Protein AF-A0A963HZ94-F1 (afdb_monomer_lite)

pLDDT: mean 94.1, std 5.84, range [63.47, 97.75]

Radius of gyration: 14.74 Å; chains: 1; bounding box: 34×18×38 Å

Secondary structure (DSSP, 8-state):
-GGGHHIIIIIHHHTTS-GGGTTSSSHHHHHHHHHHHHHHHHHHHHHHHHHHHTT-

Foldseek 3Di:
DVVCQCVQDPVCVVVVCHHCSVNPPDSVVVNVVSVVVVVVVVVVVVVVVVVVVVVD

Structure (mmCIF, N/CA/C/O backbone):
data_AF-A0A963HZ94-F1
#
_e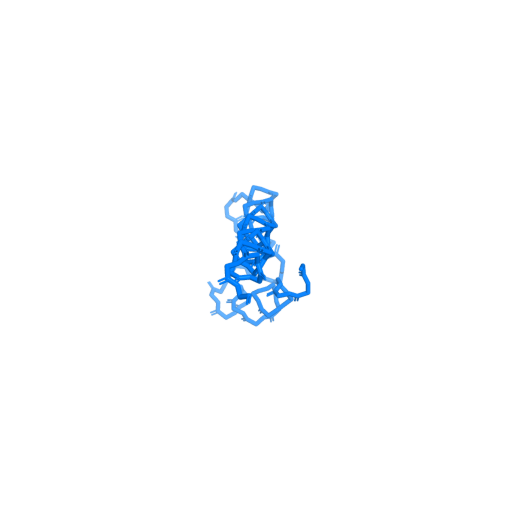ntry.id   AF-A0A963HZ94-F1
#
loop_
_atom_site.group_PDB
_atom_site.id
_atom_site.type_symbol
_atom_site.label_atom_id
_atom_site.label_alt_id
_atom_site.label_comp_id
_atom_site.label_asym_id
_atom_site.label_entity_id
_atom_site.label_seq_id
_atom_site.pdbx_PDB_ins_code
_atom_site.Cartn_x
_atom_site.Cartn_y
_atom_site.Cartn_z
_atom_site.occupancy
_atom_site.B_iso_or_equiv
_atom_site.auth_seq_id
_atom_site.auth_comp_id
_atom_site.auth_asym_id
_atom_site.auth_atom_id
_atom_site.pdbx_PDB_model_num
ATOM 1 N N . MET A 1 1 ? -2.849 2.319 -10.605 1.00 73.00 1 MET A N 1
ATOM 2 C CA . MET A 1 1 ? -3.822 2.885 -9.638 1.00 73.00 1 MET A CA 1
ATOM 3 C C . MET A 1 1 ? -5.046 2.001 -9.422 1.00 73.00 1 MET A C 1
ATOM 5 O O . MET A 1 1 ? -5.500 1.916 -8.291 1.00 73.00 1 MET A O 1
ATOM 9 N N . ALA A 1 2 ? -5.540 1.272 -10.434 1.00 88.44 2 ALA A N 1
ATOM 10 C CA . ALA A 1 2 ? -6.620 0.286 -10.251 1.00 88.44 2 ALA A CA 1
ATOM 11 C C . ALA A 1 2 ? -6.317 -0.803 -9.195 1.00 88.44 2 ALA A C 1
ATOM 13 O O . ALA A 1 2 ? -7.224 -1.329 -8.560 1.00 88.44 2 ALA A O 1
ATOM 14 N N . THR A 1 3 ? -5.037 -1.085 -8.935 1.00 91.19 3 THR A N 1
ATOM 15 C CA . THR A 1 3 ? -4.560 -2.032 -7.910 1.00 91.19 3 THR A CA 1
ATOM 16 C C . THR A 1 3 ? -5.036 -1.721 -6.490 1.00 91.19 3 THR A C 1
ATOM 18 O O . THR A 1 3 ? -4.988 -2.597 -5.636 1.00 91.19 3 THR A O 1
ATOM 21 N N . ILE A 1 4 ? -5.502 -0.496 -6.224 1.00 93.56 4 ILE A N 1
ATOM 22 C CA . ILE A 1 4 ? -5.985 -0.070 -4.905 1.00 93.56 4 ILE A CA 1
ATOM 23 C C . ILE A 1 4 ? -7.405 -0.555 -4.593 1.00 93.56 4 ILE A C 1
ATOM 25 O O . ILE A 1 4 ? -7.805 -0.569 -3.429 1.00 93.56 4 ILE A O 1
ATOM 29 N N . LEU A 1 5 ? -8.161 -0.957 -5.621 1.00 94.00 5 LEU A N 1
ATOM 30 C CA . LEU A 1 5 ? -9.565 -1.344 -5.488 1.00 94.00 5 LEU A CA 1
ATOM 31 C C . LEU A 1 5 ? -9.718 -2.589 -4.606 1.00 94.00 5 LEU A C 1
ATOM 33 O O . LEU A 1 5 ? -10.536 -2.595 -3.691 1.00 94.00 5 LEU A O 1
ATOM 37 N N . VAL A 1 6 ? -8.885 -3.611 -4.814 1.00 95.31 6 VAL A N 1
ATOM 38 C CA . VAL A 1 6 ? -8.910 -4.832 -3.992 1.00 95.31 6 VAL A CA 1
ATOM 39 C C . VAL A 1 6 ? -8.630 -4.517 -2.513 1.00 95.31 6 VAL A C 1
ATOM 41 O O . VAL A 1 6 ? -9.436 -4.907 -1.665 1.00 95.31 6 VAL A O 1
ATOM 44 N N . PRO A 1 7 ? -7.576 -3.754 -2.161 1.00 92.75 7 PRO A N 1
ATOM 45 C CA . PRO A 1 7 ? -7.397 -3.257 -0.807 1.00 92.75 7 PRO A CA 1
ATOM 46 C C . PRO A 1 7 ? -8.621 -2.534 -0.252 1.00 92.75 7 PRO A C 1
ATOM 48 O O . PRO A 1 7 ? -9.059 -2.854 0.844 1.00 92.75 7 PRO A O 1
ATOM 51 N N . TRP A 1 8 ? -9.195 -1.579 -0.983 1.00 95.12 8 TRP A N 1
ATOM 52 C CA . TRP A 1 8 ? -10.264 -0.722 -0.463 1.00 95.12 8 TRP A CA 1
ATOM 53 C C . TRP A 1 8 ? -11.614 -1.409 -0.275 1.00 95.12 8 TRP A C 1
ATOM 55 O O . TRP A 1 8 ? -12.380 -0.976 0.589 1.00 95.12 8 TRP A O 1
ATOM 65 N N . PHE A 1 9 ? -11.901 -2.455 -1.048 1.00 96.25 9 PHE A N 1
ATOM 66 C CA . PHE A 1 9 ? -13.200 -3.132 -1.032 1.00 96.25 9 PHE A CA 1
ATOM 67 C C . PHE A 1 9 ? -13.173 -4.550 -0.461 1.00 96.25 9 PHE A C 1
ATOM 69 O O . PHE A 1 9 ? -14.219 -5.037 -0.046 1.00 96.25 9 PHE A O 1
ATOM 76 N N . VAL A 1 10 ? -12.013 -5.207 -0.413 1.00 96.00 10 VAL A N 1
ATOM 77 C CA . VAL A 1 10 ? -11.897 -6.584 0.092 1.00 96.00 10 VAL A CA 1
ATOM 78 C C . VAL A 1 10 ? -11.065 -6.614 1.365 1.00 96.00 10 VAL A C 1
ATOM 80 O O . VAL A 1 10 ? -11.575 -6.965 2.426 1.00 96.00 10 VAL A O 1
ATOM 83 N N . LEU A 1 11 ? -9.800 -6.186 1.292 1.00 95.44 11 LEU A N 1
ATOM 84 C CA . LEU A 1 11 ? -8.883 -6.322 2.428 1.00 95.44 11 LEU A CA 1
ATOM 85 C C . LEU A 1 11 ? -9.248 -5.374 3.572 1.00 95.44 11 LEU A C 1
ATOM 87 O O . LEU A 1 11 ? -9.351 -5.804 4.710 1.00 95.44 11 LEU A O 1
ATOM 91 N N . GLN A 1 12 ? -9.482 -4.093 3.299 1.00 96.00 12 GLN A N 1
ATOM 92 C CA . GLN A 1 12 ? -9.796 -3.111 4.338 1.00 96.00 12 GLN A CA 1
ATOM 93 C C . GLN A 1 12 ? -11.116 -3.422 5.068 1.00 96.00 12 GLN A C 1
ATOM 95 O O . GLN A 1 12 ? -11.128 -3.371 6.300 1.00 96.00 12 GLN A O 1
ATOM 100 N N . PRO A 1 13 ? -12.203 -3.826 4.383 1.00 95.12 13 PRO A N 1
ATOM 101 C CA . PRO A 1 13 ? -13.383 -4.356 5.060 1.00 95.12 13 PRO A CA 1
ATOM 102 C C . PRO A 1 13 ? -13.110 -5.640 5.847 1.00 95.12 13 PRO A C 1
ATOM 104 O O . PRO A 1 13 ? -13.517 -5.717 7.003 1.00 95.12 13 PRO A O 1
ATOM 107 N N . GLY A 1 14 ? -12.387 -6.608 5.271 1.00 95.88 14 GLY A N 1
ATOM 108 C CA . GLY A 1 14 ? -12.030 -7.858 5.957 1.00 95.88 14 GLY A CA 1
ATOM 109 C C . GLY A 1 14 ? -11.160 -7.652 7.203 1.00 95.88 14 GLY A C 1
ATOM 110 O O . GLY A 1 14 ? -11.242 -8.426 8.148 1.00 95.88 14 GLY A O 1
ATOM 111 N N . LEU A 1 15 ? -10.383 -6.567 7.239 1.00 95.38 15 LEU A N 1
ATOM 112 C CA . LEU A 1 15 ? -9.579 -6.130 8.384 1.00 95.38 15 LEU A CA 1
ATOM 113 C C . LEU A 1 15 ? -10.365 -5.261 9.386 1.00 95.38 15 LEU A C 1
ATOM 115 O O . LEU A 1 15 ? -9.783 -4.739 10.333 1.00 95.38 15 LEU A O 1
ATOM 119 N N . GLY A 1 16 ? 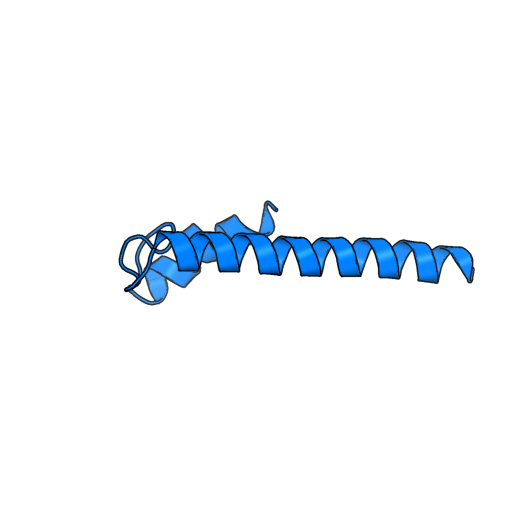-11.666 -5.046 9.172 1.00 95.62 16 GLY A N 1
ATOM 120 C CA . GLY A 1 16 ? -12.522 -4.267 10.072 1.00 95.62 16 GLY A CA 1
ATOM 121 C C . GLY A 1 16 ? -12.345 -2.745 9.986 1.00 95.62 16 GLY A C 1
ATOM 122 O O . GLY A 1 16 ? -13.039 -2.008 10.679 1.00 95.62 16 GLY A O 1
ATOM 123 N N . ILE A 1 17 ? -11.482 -2.241 9.099 1.00 96.19 17 ILE A N 1
ATOM 124 C CA . ILE A 1 17 ? -11.268 -0.794 8.894 1.00 96.19 17 ILE A CA 1
ATOM 125 C C . ILE A 1 17 ? -12.232 -0.183 7.859 1.00 96.19 17 ILE A C 1
ATOM 127 O O . ILE A 1 17 ? -12.184 1.018 7.574 1.00 96.19 17 ILE A O 1
ATOM 131 N N . GLY A 1 18 ? -13.165 -0.993 7.349 1.00 96.12 18 GLY A N 1
ATOM 132 C CA . GLY A 1 18 ? -14.263 -0.592 6.471 1.00 96.12 18 GLY A CA 1
ATOM 133 C C . GLY A 1 18 ? -13.836 -0.266 5.038 1.00 96.12 18 GLY A C 1
ATOM 134 O O . GLY A 1 18 ? -12.652 -0.236 4.707 1.00 96.12 18 GLY A O 1
ATOM 135 N N . CYS A 1 19 ? -14.818 0.004 4.172 1.00 95.69 19 CYS A N 1
ATOM 136 C CA . CYS A 1 19 ? -14.542 0.378 2.784 1.00 95.69 19 CYS A CA 1
ATOM 137 C C . CYS A 1 19 ? -13.755 1.692 2.732 1.00 95.69 19 CYS A C 1
ATOM 139 O O . CYS A 1 19 ? -14.063 2.629 3.479 1.00 95.69 19 CYS A O 1
ATOM 141 N N . PHE A 1 20 ? -12.755 1.767 1.849 1.00 94.44 20 PHE A N 1
ATOM 142 C CA . PHE A 1 20 ? -11.864 2.931 1.714 1.00 94.44 20 PHE A CA 1
ATOM 143 C C . PHE A 1 20 ? -11.179 3.355 3.031 1.00 94.44 20 PHE A C 1
ATOM 145 O O . PHE A 1 20 ? -10.928 4.550 3.243 1.00 94.44 20 PHE A O 1
ATOM 152 N N . ALA A 1 21 ? -10.939 2.401 3.938 1.00 95.19 21 ALA A N 1
ATOM 153 C CA . ALA A 1 21 ? -10.363 2.600 5.266 1.00 95.19 21 ALA A CA 1
ATOM 154 C C . ALA A 1 21 ? -11.114 3.652 6.096 1.00 95.19 21 ALA A C 1
ATOM 156 O O . ALA A 1 21 ? -10.515 4.369 6.898 1.00 95.19 21 ALA A O 1
ATOM 157 N N . ARG A 1 22 ? -12.430 3.799 5.886 1.00 96.69 22 ARG A N 1
ATOM 158 C CA . ARG A 1 22 ? -13.228 4.854 6.531 1.00 96.69 22 ARG A CA 1
ATOM 159 C C . ARG A 1 22 ? -13.261 4.759 8.060 1.00 96.69 22 ARG A C 1
ATOM 161 O O . ARG A 1 22 ? -13.504 5.776 8.695 1.00 96.69 22 ARG A O 1
ATOM 168 N N . LEU A 1 23 ? -13.039 3.568 8.619 1.00 97.00 23 LEU A N 1
ATOM 169 C CA . LEU A 1 23 ? -13.008 3.310 10.063 1.00 97.00 23 LEU A CA 1
ATOM 170 C C . LEU A 1 23 ? -11.577 3.252 10.621 1.00 97.00 23 LEU A C 1
ATOM 172 O O . LEU A 1 23 ? -11.393 2.965 11.800 1.00 97.00 23 LEU A O 1
ATOM 176 N N . ALA A 1 24 ? -10.550 3.502 9.802 1.00 95.88 24 ALA A N 1
ATOM 177 C CA . ALA A 1 24 ? -9.186 3.598 10.308 1.00 95.88 24 ALA A CA 1
ATOM 178 C C . ALA A 1 24 ? -9.049 4.796 11.272 1.00 95.88 24 ALA A C 1
ATOM 180 O O . ALA A 1 24 ? -9.728 5.804 11.077 1.00 95.88 24 ALA A O 1
ATOM 181 N N . PRO A 1 25 ? -8.116 4.768 12.246 1.00 95.44 25 PRO A N 1
ATOM 182 C CA . PRO A 1 25 ? -7.914 5.883 13.179 1.00 95.44 25 PRO A CA 1
ATOM 183 C C . PRO A 1 25 ? -7.645 7.235 12.495 1.00 95.44 25 PRO A C 1
ATOM 185 O O . PRO A 1 25 ? -7.967 8.287 13.039 1.00 95.44 25 PRO A O 1
ATOM 188 N N . LYS A 1 26 ? -7.044 7.216 11.294 1.00 96.69 26 LYS A N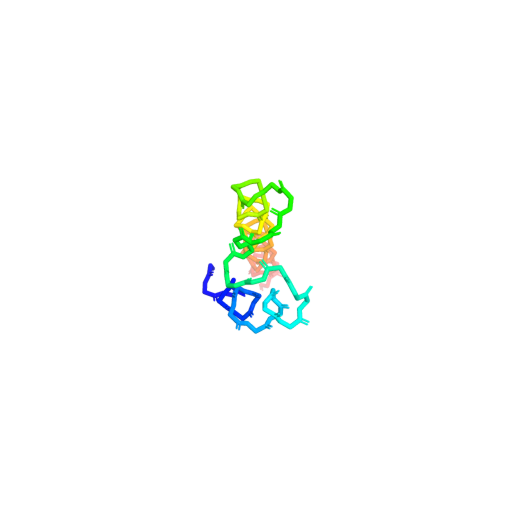 1
ATOM 189 C CA . LYS A 1 26 ? -6.767 8.401 10.461 1.00 96.69 26 LYS A CA 1
ATOM 190 C C . LYS A 1 26 ? -7.095 8.121 8.982 1.00 96.69 26 LYS A C 1
ATOM 192 O O . LYS A 1 26 ? -6.176 7.909 8.189 1.00 96.69 26 LYS A O 1
ATOM 197 N N . PRO A 1 27 ? -8.376 8.157 8.564 1.00 94.75 27 PRO A N 1
ATOM 198 C CA . PRO A 1 27 ? -8.813 7.671 7.249 1.00 94.75 27 PRO A CA 1
ATOM 199 C C . PRO A 1 27 ? -8.163 8.392 6.065 1.00 94.75 27 PRO A C 1
ATOM 201 O O . PRO A 1 27 ? -7.774 7.765 5.082 1.00 94.75 27 PRO A O 1
ATOM 204 N N . ALA A 1 28 ? -8.027 9.721 6.151 1.00 96.94 28 ALA A N 1
ATOM 205 C CA . ALA A 1 28 ? -7.403 10.521 5.098 1.00 96.94 28 ALA A CA 1
ATOM 206 C C . ALA A 1 28 ? -5.926 10.149 4.908 1.00 96.94 28 ALA A C 1
ATOM 208 O O . ALA A 1 28 ? -5.485 9.949 3.778 1.00 96.94 28 ALA A O 1
ATOM 209 N N . MET A 1 29 ? -5.195 9.968 6.013 1.00 97.44 29 MET A N 1
ATOM 210 C CA . MET A 1 29 ? -3.797 9.554 5.964 1.00 97.44 29 MET A CA 1
ATOM 211 C C . MET A 1 29 ? -3.665 8.140 5.401 1.00 97.44 29 MET A C 1
ATOM 213 O O . MET A 1 29 ? -2.859 7.913 4.507 1.00 97.44 29 MET A O 1
ATOM 217 N N . THR A 1 30 ? -4.499 7.198 5.845 1.00 95.56 30 THR A N 1
ATOM 218 C CA . THR A 1 30 ? -4.484 5.828 5.314 1.00 95.56 30 THR A CA 1
ATOM 219 C C . THR A 1 30 ? -4.756 5.795 3.810 1.00 95.56 30 THR A C 1
ATOM 221 O O . THR A 1 30 ? -4.061 5.088 3.084 1.00 95.56 30 THR A O 1
ATOM 224 N N . ARG A 1 31 ? -5.719 6.583 3.314 1.00 95.88 31 ARG A N 1
ATOM 225 C CA . ARG A 1 31 ? -6.003 6.688 1.873 1.00 95.88 31 ARG A CA 1
ATOM 226 C C . ARG A 1 31 ? -4.829 7.273 1.092 1.00 95.88 31 ARG A C 1
ATOM 228 O O . ARG A 1 31 ? -4.490 6.726 0.043 1.00 95.88 31 ARG A O 1
ATOM 235 N N . LEU A 1 32 ? -4.205 8.331 1.612 1.00 96.62 32 LEU A N 1
ATOM 236 C CA . LEU A 1 32 ? -3.044 8.955 0.981 1.00 96.62 32 LEU A CA 1
ATOM 237 C C . LEU A 1 32 ? -1.861 7.985 0.935 1.00 96.62 32 LEU A C 1
ATOM 239 O O . LEU A 1 32 ? -1.291 7.790 -0.130 1.00 96.62 32 LEU A O 1
ATOM 243 N N . THR A 1 33 ? -1.551 7.307 2.044 1.00 95.38 33 THR A N 1
ATOM 244 C CA . THR A 1 33 ? -0.499 6.281 2.088 1.00 95.38 33 THR A CA 1
ATOM 245 C C . THR A 1 33 ? -0.762 5.170 1.081 1.00 95.38 33 THR A C 1
ATOM 247 O O . THR A 1 33 ? 0.144 4.813 0.332 1.00 95.38 33 THR A O 1
ATOM 250 N N . ASN A 1 34 ? -1.993 4.651 1.018 1.00 94.50 34 ASN A N 1
ATOM 251 C CA . ASN A 1 34 ? -2.368 3.645 0.028 1.00 94.50 34 ASN A CA 1
ATOM 252 C C . ASN A 1 34 ? -2.042 4.146 -1.388 1.00 94.50 34 ASN A C 1
ATOM 254 O O . ASN A 1 34 ? -1.365 3.455 -2.149 1.00 94.50 34 ASN A O 1
ATOM 258 N N . LEU A 1 35 ? -2.495 5.353 -1.745 1.00 95.50 35 LEU A N 1
ATOM 259 C CA . LEU A 1 35 ? -2.302 5.891 -3.091 1.00 95.50 35 LEU A CA 1
ATOM 260 C C . LEU A 1 35 ? -0.820 6.127 -3.401 1.00 95.50 35 LEU A C 1
ATOM 262 O O . LEU A 1 35 ? -0.358 5.733 -4.470 1.00 95.50 35 LEU A O 1
ATOM 266 N N . SER A 1 36 ? -0.071 6.687 -2.451 1.00 96.62 36 SER A N 1
ATOM 267 C CA . SER A 1 36 ? 1.366 6.924 -2.577 1.00 96.62 36 SER A CA 1
ATOM 268 C C . SER A 1 36 ? 2.137 5.628 -2.791 1.00 96.62 36 SER A C 1
ATOM 270 O O . SER A 1 36 ? 2.937 5.552 -3.717 1.00 96.62 36 SER A O 1
ATOM 272 N N . MET A 1 37 ? 1.870 4.583 -2.002 1.00 95.75 37 MET A N 1
ATOM 273 C CA . MET A 1 37 ? 2.584 3.308 -2.129 1.00 95.75 37 MET A CA 1
ATOM 274 C C . MET A 1 37 ? 2.302 2.625 -3.470 1.00 95.75 37 MET A C 1
ATOM 276 O O . MET A 1 37 ? 3.231 2.157 -4.127 1.00 95.75 37 MET A O 1
ATOM 280 N N . HIS A 1 38 ? 1.047 2.621 -3.934 1.00 95.31 38 HIS A N 1
ATOM 281 C CA . HIS A 1 38 ? 0.725 2.090 -5.263 1.00 95.31 38 HIS A CA 1
ATOM 282 C C . HIS A 1 38 ? 1.295 2.954 -6.397 1.00 95.31 38 HIS A C 1
ATOM 284 O O . HIS A 1 38 ? 1.686 2.411 -7.431 1.00 95.31 38 HIS A O 1
ATOM 290 N N . GLY A 1 39 ? 1.360 4.274 -6.200 1.00 96.12 39 GLY A N 1
ATOM 291 C CA . GLY A 1 39 ? 2.040 5.233 -7.072 1.00 96.12 39 GLY A CA 1
ATOM 292 C C . GLY A 1 39 ? 3.515 4.906 -7.241 1.00 96.12 39 GLY A C 1
ATOM 293 O O . GLY A 1 39 ? 3.960 4.631 -8.352 1.00 96.12 39 GLY A O 1
ATOM 294 N N . ILE A 1 40 ? 4.246 4.875 -6.129 1.00 97.25 40 ILE A N 1
ATOM 295 C CA . ILE A 1 40 ? 5.685 4.601 -6.081 1.00 97.25 40 ILE A CA 1
ATOM 296 C C . ILE A 1 40 ? 5.991 3.223 -6.666 1.00 97.25 40 ILE A C 1
ATOM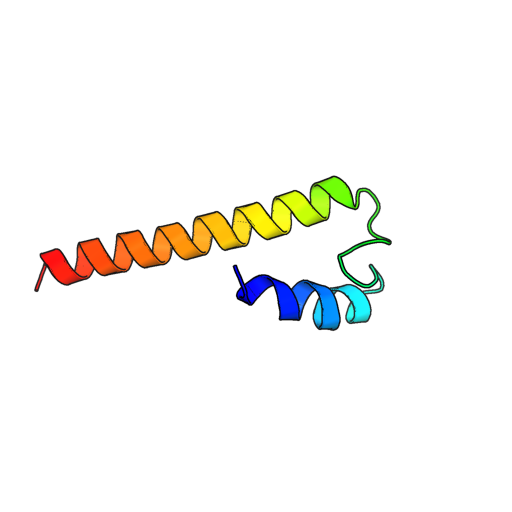 298 O O . ILE A 1 40 ? 6.881 3.109 -7.504 1.00 97.25 40 ILE A O 1
ATOM 302 N N . PHE A 1 41 ? 5.236 2.189 -6.285 1.00 95.69 41 PHE A N 1
ATOM 303 C CA . PHE A 1 41 ? 5.431 0.845 -6.826 1.00 95.69 41 PHE A CA 1
ATOM 304 C C . PHE A 1 41 ? 5.221 0.798 -8.347 1.00 95.69 41 PHE A C 1
ATOM 306 O O . PHE A 1 41 ? 6.056 0.257 -9.068 1.00 95.69 41 PHE A O 1
ATOM 313 N N . GLY A 1 42 ? 4.143 1.408 -8.854 1.00 94.69 42 GLY A N 1
ATOM 314 C CA . GLY A 1 42 ? 3.879 1.468 -10.294 1.00 94.69 42 GLY A CA 1
ATOM 315 C C . GLY A 1 42 ? 4.945 2.249 -11.067 1.00 94.69 42 GLY A C 1
ATOM 316 O O . GLY A 1 42 ? 5.384 1.803 -12.125 1.00 94.69 42 GLY A O 1
ATOM 317 N N . LEU A 1 43 ? 5.403 3.380 -10.523 1.00 96.88 43 LEU A N 1
ATOM 318 C CA . LEU A 1 43 ? 6.505 4.153 -11.099 1.00 96.88 43 LEU A CA 1
ATOM 319 C C . LEU A 1 43 ? 7.804 3.343 -11.118 1.00 96.88 43 LEU A C 1
ATOM 321 O O . LEU A 1 43 ? 8.468 3.296 -12.149 1.00 96.88 43 LEU A O 1
ATOM 325 N N . GLY A 1 44 ? 8.132 2.662 -10.019 1.00 96.50 44 GLY A N 1
ATOM 326 C CA . GLY A 1 44 ? 9.301 1.790 -9.927 1.00 96.50 44 GLY A CA 1
ATOM 327 C C . GLY A 1 44 ? 9.277 0.667 -10.965 1.00 96.50 44 GLY A C 1
ATOM 328 O O . GLY A 1 44 ? 10.286 0.436 -11.624 1.00 96.50 44 GLY A O 1
ATOM 329 N N . LEU A 1 45 ? 8.121 0.027 -11.180 1.00 96.12 45 LEU A N 1
ATOM 330 C CA . LEU A 1 45 ? 7.956 -0.980 -12.234 1.00 96.12 45 LEU A CA 1
ATOM 331 C C . LEU A 1 45 ? 8.151 -0.398 -13.640 1.00 96.12 45 LEU A C 1
ATOM 333 O O . LEU A 1 45 ? 8.845 -1.007 -14.447 1.00 96.12 45 LEU A O 1
ATOM 337 N N . CYS A 1 46 ? 7.581 0.775 -13.934 1.00 96.25 46 CYS A N 1
ATOM 338 C CA . CYS A 1 46 ? 7.778 1.442 -15.226 1.00 96.25 46 CYS A CA 1
ATOM 339 C C . CYS A 1 46 ? 9.250 1.792 -15.468 1.00 96.25 46 CYS A C 1
ATOM 341 O O . CYS A 1 46 ? 9.777 1.527 -16.545 1.00 96.25 46 CYS A O 1
ATOM 343 N N . ILE A 1 47 ? 9.921 2.365 -14.464 1.00 97.75 47 ILE A N 1
ATOM 344 C CA . ILE A 1 47 ? 11.346 2.703 -14.548 1.00 97.75 47 ILE A CA 1
ATOM 345 C C . ILE A 1 47 ? 12.173 1.433 -14.751 1.00 97.75 47 ILE A C 1
ATOM 347 O O . ILE A 1 47 ? 13.018 1.399 -15.640 1.00 97.75 47 ILE A O 1
ATOM 351 N N . GLY A 1 48 ? 11.908 0.382 -13.972 1.00 96.88 48 GLY A N 1
ATOM 352 C CA . GLY A 1 48 ? 12.588 -0.905 -14.101 1.00 96.88 48 GLY A CA 1
ATOM 353 C C . GLY A 1 48 ? 12.393 -1.531 -15.481 1.00 96.88 48 GLY A C 1
ATOM 354 O O . GLY A 1 48 ? 13.360 -1.999 -16.076 1.0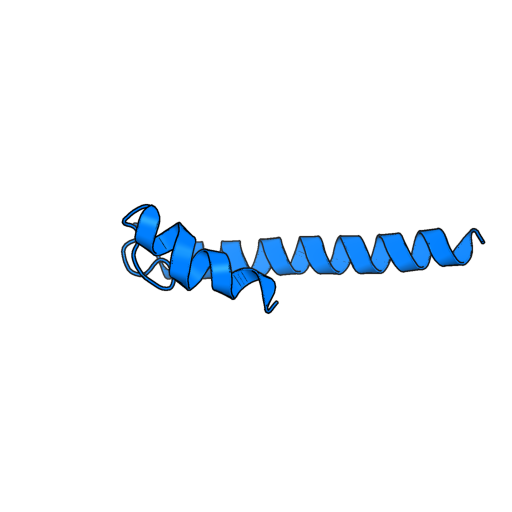0 96.88 48 GLY A O 1
ATOM 355 N N . TRP A 1 49 ? 11.175 -1.470 -16.028 1.00 96.94 49 TRP A N 1
ATOM 356 C CA . TRP A 1 49 ? 10.887 -1.919 -17.389 1.00 96.94 49 TRP A CA 1
ATOM 357 C C . TRP A 1 49 ? 11.717 -1.149 -18.415 1.00 96.94 49 TRP A C 1
ATOM 359 O O . TRP A 1 49 ? 12.432 -1.765 -19.198 1.00 96.94 49 TRP A O 1
ATOM 369 N N . VAL A 1 50 ? 11.673 0.187 -18.383 1.00 97.62 50 VAL A N 1
ATOM 370 C CA . VAL A 1 50 ? 12.431 1.036 -19.316 1.00 97.62 50 VAL A CA 1
ATOM 371 C C . VAL A 1 50 ? 13.932 0.768 -19.207 1.00 97.62 50 VAL A C 1
ATOM 373 O O . VAL A 1 50 ? 14.593 0.604 -20.229 1.00 97.62 50 VAL A O 1
ATOM 376 N N . ALA A 1 51 ? 14.459 0.655 -17.987 1.00 96.44 51 ALA A N 1
ATOM 377 C CA . ALA A 1 51 ? 15.858 0.316 -17.757 1.00 96.44 51 ALA A CA 1
ATOM 378 C C . ALA A 1 51 ? 16.209 -1.055 -18.357 1.00 96.44 51 ALA A C 1
ATOM 380 O O . ALA A 1 51 ? 17.165 -1.155 -19.119 1.00 96.44 51 ALA A O 1
ATOM 381 N N . SER A 1 52 ? 15.403 -2.091 -18.103 1.00 95.62 52 SER A N 1
ATOM 382 C CA . SER A 1 52 ? 15.637 -3.430 -18.663 1.00 95.62 52 SER A CA 1
ATOM 383 C C . SER A 1 52 ? 15.530 -3.469 -20.191 1.00 95.62 52 SER A C 1
ATOM 385 O O . SER A 1 52 ? 16.332 -4.131 -20.840 1.00 95.62 52 SER A O 1
ATOM 387 N N . ALA A 1 53 ? 14.597 -2.711 -20.772 1.00 91.75 53 ALA A N 1
ATOM 388 C CA . ALA A 1 53 ? 14.405 -2.623 -22.214 1.00 91.75 53 ALA A CA 1
ATOM 389 C C . ALA A 1 53 ? 15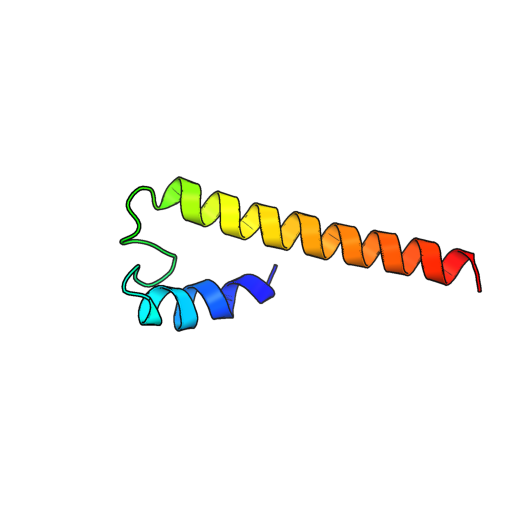.541 -1.861 -22.913 1.00 91.75 53 ALA A C 1
ATOM 391 O O . ALA A 1 53 ? 15.793 -2.103 -24.083 1.00 91.75 53 ALA A O 1
ATOM 392 N N . SER A 1 54 ? 16.235 -0.962 -22.207 1.00 85.19 54 SER A N 1
ATOM 393 C CA . SER A 1 54 ? 17.417 -0.262 -22.734 1.00 85.19 54 SER A CA 1
ATOM 394 C C . SER A 1 54 ? 18.702 -1.098 -22.709 1.00 85.19 54 SER A C 1
ATOM 396 O O . SER A 1 54 ? 19.705 -0.694 -23.291 1.00 85.19 54 SER A O 1
ATOM 398 N N . MET A 1 55 ? 18.680 -2.240 -22.013 1.00 79.81 55 MET A N 1
ATOM 399 C CA . MET A 1 55 ? 19.795 -3.190 -21.920 1.00 79.81 55 MET A CA 1
ATOM 400 C C . MET A 1 55 ? 19.646 -4.378 -22.886 1.00 79.81 55 MET A C 1
ATOM 402 O O . MET A 1 55 ? 20.534 -5.230 -22.922 1.00 79.81 55 MET A O 1
ATOM 406 N N . ALA A 1 56 ? 18.528 -4.450 -23.618 1.00 63.47 56 ALA A N 1
ATOM 407 C CA . ALA A 1 56 ? 18.239 -5.436 -24.658 1.00 63.47 56 ALA A CA 1
ATOM 408 C C . ALA A 1 56 ? 18.529 -4.852 -26.047 1.00 63.47 56 ALA A C 1
ATOM 410 O O . ALA A 1 56 ? 18.970 -5.635 -26.916 1.00 63.47 56 ALA A O 1
#

Sequence (56 aa):
MATILVPWFVLQPGLGIGCFARLAPKPAMTRLTNLSMHGIFGLGLCIGWVASASMA